Protein AF-A0A372MF58-F1 (afdb_monomer)

Foldseek 3Di:
DPPPPVVVVVVVVVVPPPPPVPPPPPDPDDDDDDDDDKDKDKAKAQDADWDPVCVVPGHGPPDDDDDQPFDPPDFFSTKIKIKIQQQQFKWKWKWKEFWAPPPDDTWWKWKDWAHDIAIHDPPTDDTDIPDDDHGRPGIGMDIIGITMHTPNVVVVVDDPDGTDMDMDMDMDRD

Sequence (174 aa):
MKKNIIATLLVLALASFTVFAVDPTTSDTFDVSTVIQGVNVIKIAEETATDVSSFQNATALDSYEMSAEDELTDPAIGYVLTKTNNRDGYILKLRATQLTNGTVSPINYTVKVGSVQYTTEATPPASVEITNRTGVNQMVVDSYPINVQLNATEAANATQATYTGTVYVEYYAQ

Radius of gyration: 34.52 Å; Cα contacts (8 Å, |Δi|>4): 326; chains: 1; bounding box: 109×26×84 Å

Structure (mmCIF, N/CA/C/O backbone):
data_AF-A0A372MF58-F1
#
_entry.id   AF-A0A372MF58-F1
#
loop_
_atom_site.group_PDB
_atom_site.id
_atom_site.type_symbol
_atom_site.label_atom_id
_atom_site.label_alt_id
_atom_site.label_comp_id
_atom_site.label_asym_id
_atom_site.label_entity_id
_atom_site.label_seq_id
_atom_site.pdbx_PDB_ins_code
_atom_site.Cartn_x
_atom_site.Cartn_y
_atom_site.Cartn_z
_atom_site.occupancy
_atom_site.B_iso_or_equiv
_atom_site.auth_seq_id
_atom_site.auth_comp_id
_atom_site.auth_asym_id
_atom_site.auth_atom_id
_atom_site.pdbx_PDB_model_num
ATOM 1 N N . MET A 1 1 ? 90.196 -1.879 -57.196 1.00 49.72 1 MET A N 1
ATOM 2 C CA . MET A 1 1 ? 89.191 -2.201 -56.159 1.00 49.72 1 MET A CA 1
ATOM 3 C C . MET A 1 1 ? 87.936 -1.362 -56.416 1.00 49.72 1 MET A C 1
ATOM 5 O O . MET A 1 1 ? 87.888 -0.213 -56.016 1.00 49.72 1 MET A O 1
ATOM 9 N N . LYS A 1 2 ? 86.977 -1.879 -57.198 1.00 50.78 2 LYS A N 1
ATOM 10 C CA . LYS A 1 2 ? 85.719 -1.199 -57.591 1.00 50.78 2 LYS A CA 1
ATOM 11 C C . LYS A 1 2 ? 84.567 -2.220 -57.617 1.00 50.78 2 LYS A C 1
ATOM 13 O O . LYS A 1 2 ? 83.940 -2.421 -58.648 1.00 50.78 2 LYS A O 1
ATOM 18 N N . LYS A 1 3 ? 84.377 -2.969 -56.525 1.00 51.12 3 LYS A N 1
ATOM 19 C CA . LYS A 1 3 ? 83.432 -4.105 -56.484 1.00 51.12 3 LYS A CA 1
ATOM 20 C C . LYS A 1 3 ? 82.293 -3.980 -55.463 1.00 51.12 3 LYS A C 1
ATOM 22 O O . LYS A 1 3 ? 81.434 -4.847 -55.440 1.00 51.12 3 LYS A O 1
ATOM 27 N N . ASN A 1 4 ? 82.203 -2.901 -54.682 1.00 53.72 4 ASN A N 1
ATOM 28 C CA . ASN A 1 4 ? 81.382 -2.929 -53.461 1.00 53.72 4 ASN A CA 1
ATOM 29 C C . ASN A 1 4 ? 80.244 -1.890 -53.418 1.00 53.72 4 ASN A C 1
ATOM 31 O O . ASN A 1 4 ? 79.817 -1.521 -52.333 1.00 53.72 4 ASN A O 1
ATOM 35 N N . ILE A 1 5 ? 79.764 -1.384 -54.560 1.00 56.75 5 ILE A N 1
ATOM 36 C CA . ILE A 1 5 ? 78.598 -0.467 -54.581 1.00 56.75 5 ILE A CA 1
ATOM 37 C C . ILE A 1 5 ? 77.376 -1.146 -55.209 1.00 56.75 5 ILE A C 1
ATOM 39 O O . ILE A 1 5 ? 76.287 -1.099 -54.647 1.00 56.75 5 ILE A O 1
ATOM 43 N N . ILE A 1 6 ? 77.564 -1.857 -56.324 1.00 56.56 6 ILE A N 1
ATOM 44 C CA . ILE A 1 6 ? 76.470 -2.538 -57.037 1.00 56.56 6 ILE A CA 1
ATOM 45 C C . ILE A 1 6 ? 75.928 -3.726 -56.225 1.00 56.56 6 ILE A C 1
ATOM 47 O O . ILE A 1 6 ? 74.719 -3.922 -56.158 1.00 56.56 6 ILE A O 1
ATOM 51 N N . ALA A 1 7 ? 76.805 -4.469 -55.541 1.00 54.09 7 ALA A N 1
ATOM 52 C CA . ALA A 1 7 ? 76.396 -5.551 -54.643 1.00 54.09 7 ALA A CA 1
ATOM 53 C C . ALA A 1 7 ? 75.578 -5.034 -53.443 1.00 54.09 7 ALA A C 1
ATOM 55 O O . ALA A 1 7 ? 74.616 -5.670 -53.030 1.00 54.09 7 ALA A O 1
ATOM 56 N N . THR A 1 8 ? 75.911 -3.851 -52.927 1.00 53.47 8 THR A N 1
ATOM 57 C CA . THR A 1 8 ? 75.245 -3.239 -51.767 1.00 53.47 8 THR A CA 1
ATOM 58 C C . THR A 1 8 ? 73.850 -2.723 -52.123 1.00 53.47 8 THR A C 1
ATOM 60 O O . THR A 1 8 ? 72.924 -2.864 -51.331 1.00 53.47 8 THR A O 1
ATOM 63 N N . LEU A 1 9 ? 73.673 -2.195 -53.342 1.00 52.47 9 LEU A N 1
ATOM 64 C CA . LEU A 1 9 ? 72.367 -1.758 -53.846 1.00 52.47 9 LEU A CA 1
ATOM 65 C C . LEU A 1 9 ? 71.427 -2.948 -54.117 1.00 52.47 9 LEU A C 1
ATOM 67 O O . LEU A 1 9 ? 70.233 -2.865 -53.848 1.00 52.47 9 LEU A O 1
ATOM 71 N N . LEU A 1 10 ? 71.974 -4.071 -54.599 1.00 51.22 10 LEU A N 1
ATOM 72 C CA . LEU A 1 10 ? 71.213 -5.297 -54.862 1.00 51.22 10 LEU A CA 1
ATOM 73 C C . LEU A 1 10 ? 70.746 -5.976 -53.562 1.00 51.22 10 LEU A C 1
ATOM 75 O O . LEU A 1 10 ? 69.638 -6.499 -53.509 1.00 51.22 10 LEU A O 1
ATOM 79 N N . VAL A 1 11 ? 71.549 -5.912 -52.494 1.00 54.47 11 VAL A N 1
ATOM 80 C CA . VAL A 1 11 ? 71.169 -6.402 -51.155 1.00 54.47 11 VAL A CA 1
ATOM 81 C C . VAL A 1 11 ? 70.110 -5.502 -50.505 1.00 54.47 11 VAL A C 1
ATOM 83 O O . VAL A 1 11 ? 69.197 -6.018 -49.866 1.00 54.47 11 VAL A O 1
ATOM 86 N N . LEU A 1 12 ? 70.155 -4.181 -50.728 1.00 51.47 12 LEU A N 1
ATOM 87 C CA . LEU A 1 12 ? 69.085 -3.270 -50.295 1.00 51.47 12 LEU A CA 1
ATOM 88 C C . LEU A 1 12 ? 67.772 -3.506 -51.061 1.00 51.47 12 LEU A C 1
ATOM 90 O O . LEU A 1 12 ? 66.697 -3.382 -50.484 1.00 51.47 12 LEU A O 1
ATOM 94 N N . ALA A 1 13 ? 67.857 -3.880 -52.342 1.00 51.53 13 ALA A N 1
ATOM 95 C CA . ALA A 1 13 ? 66.697 -4.200 -53.170 1.00 51.53 13 ALA A CA 1
ATOM 96 C C . ALA A 1 13 ? 66.098 -5.585 -52.858 1.00 51.53 13 ALA A C 1
ATOM 98 O O . ALA A 1 13 ? 64.885 -5.731 -52.949 1.00 51.53 13 ALA A O 1
ATOM 99 N N . LEU A 1 14 ? 66.894 -6.580 -52.438 1.00 49.47 14 LEU A N 1
ATOM 100 C CA . LEU A 1 14 ? 66.397 -7.886 -51.958 1.00 49.47 14 LEU A CA 1
ATOM 101 C C . LEU A 1 14 ? 65.872 -7.853 -50.514 1.00 49.47 14 LEU A C 1
ATOM 103 O O . LEU A 1 14 ? 65.153 -8.762 -50.112 1.00 49.47 14 LEU A O 1
ATOM 107 N N . ALA A 1 15 ? 66.172 -6.798 -49.750 1.00 48.34 15 ALA A N 1
ATOM 108 C CA . ALA A 1 15 ? 65.500 -6.509 -48.484 1.00 48.34 15 ALA A CA 1
ATOM 109 C C . ALA A 1 15 ? 64.084 -5.928 -48.682 1.00 48.34 15 ALA A C 1
ATOM 111 O O . ALA A 1 15 ? 63.428 -5.575 -47.703 1.00 48.34 15 ALA A O 1
ATOM 112 N N . SER A 1 16 ? 63.573 -5.913 -49.923 1.00 49.50 16 SER A N 1
ATOM 113 C CA . SER A 1 16 ? 62.137 -5.991 -50.212 1.00 49.50 16 SER A CA 1
ATOM 114 C C . SER A 1 16 ? 61.589 -7.363 -49.800 1.00 49.50 16 SER A C 1
ATOM 116 O O . SER A 1 16 ? 60.994 -8.102 -50.581 1.00 49.50 16 SER A O 1
ATOM 118 N N . PHE A 1 17 ? 61.765 -7.710 -48.523 1.00 48.00 17 PHE A N 1
ATOM 119 C CA . PHE A 1 17 ? 60.835 -8.615 -47.885 1.00 48.00 17 PHE A CA 1
ATOM 120 C C . PHE A 1 17 ? 59.481 -7.942 -48.023 1.00 48.00 17 PHE A C 1
ATOM 122 O O . PHE A 1 17 ? 59.211 -6.904 -47.420 1.00 48.00 17 PHE A O 1
ATOM 129 N N . THR A 1 18 ? 58.660 -8.522 -48.886 1.00 49.34 18 THR A N 1
ATOM 130 C CA . THR A 1 18 ? 57.218 -8.412 -48.838 1.00 49.34 18 THR A CA 1
ATOM 131 C C . THR A 1 18 ? 56.801 -8.791 -47.423 1.00 49.34 18 THR A C 1
ATOM 133 O O . THR A 1 18 ? 56.505 -9.948 -47.127 1.00 49.34 18 THR A O 1
ATOM 136 N N . VAL A 1 19 ? 56.815 -7.809 -46.525 1.00 48.78 19 VAL A N 1
ATOM 137 C CA . VAL A 1 19 ? 55.928 -7.792 -45.379 1.00 48.78 19 VAL A CA 1
ATOM 138 C C . VAL A 1 19 ? 54.558 -7.666 -46.021 1.00 48.78 19 VAL A C 1
ATOM 140 O O . VAL A 1 19 ? 54.061 -6.571 -46.266 1.00 48.78 19 VAL A O 1
ATOM 143 N N . PHE A 1 20 ? 53.981 -8.807 -46.397 1.00 52.31 20 PHE A N 1
ATOM 144 C CA . PHE A 1 20 ? 52.539 -8.900 -46.412 1.00 52.31 20 PHE A CA 1
ATOM 145 C C . PHE A 1 20 ? 52.153 -8.490 -44.999 1.00 52.31 20 PHE A C 1
ATOM 147 O O . PHE A 1 20 ? 52.437 -9.213 -44.043 1.00 52.31 20 PHE A O 1
ATOM 154 N N . ALA A 1 21 ? 51.618 -7.277 -44.850 1.00 49.84 21 ALA A N 1
ATOM 155 C CA . ALA A 1 21 ? 50.759 -7.014 -43.720 1.00 49.84 21 ALA A CA 1
ATOM 156 C C . ALA A 1 21 ? 49.780 -8.188 -43.733 1.00 49.84 21 ALA A C 1
ATOM 158 O O . ALA A 1 21 ? 49.088 -8.396 -44.732 1.00 49.84 21 ALA A O 1
ATOM 159 N N . VAL A 1 22 ? 49.852 -9.043 -42.711 1.00 53.03 22 VAL A N 1
ATOM 160 C CA . VAL A 1 22 ? 48.773 -9.981 -42.440 1.00 53.03 22 VAL A CA 1
ATOM 161 C C . VAL A 1 22 ? 47.577 -9.066 -42.266 1.00 53.03 22 VAL A C 1
ATOM 163 O O . VAL A 1 22 ? 47.490 -8.357 -41.266 1.00 53.03 22 VAL A O 1
ATOM 166 N N . ASP A 1 23 ? 46.755 -8.984 -43.312 1.00 58.34 23 ASP A N 1
ATOM 167 C CA . ASP A 1 23 ? 45.417 -8.421 -43.232 1.00 58.34 23 ASP A CA 1
ATOM 168 C C . ASP A 1 23 ? 44.815 -9.087 -41.996 1.00 58.34 23 ASP A C 1
ATOM 170 O O . ASP A 1 23 ? 44.883 -10.321 -41.946 1.00 58.34 23 ASP A O 1
ATOM 174 N N . PRO A 1 24 ? 44.427 -8.357 -40.935 1.00 59.81 24 PRO A N 1
ATOM 175 C CA . PRO A 1 24 ? 44.045 -8.991 -39.685 1.00 59.81 24 PRO A CA 1
ATOM 176 C C . PRO A 1 24 ? 42.898 -9.968 -39.969 1.00 59.81 24 PRO A C 1
ATOM 178 O O . PRO A 1 24 ? 41.737 -9.594 -40.088 1.00 59.81 24 PRO A O 1
ATOM 181 N N . THR A 1 25 ? 43.223 -11.260 -40.095 1.00 58.25 25 THR A N 1
ATOM 182 C CA . THR A 1 25 ? 42.276 -12.348 -40.393 1.00 58.25 25 THR A CA 1
ATOM 183 C C . THR A 1 25 ? 41.435 -12.713 -39.171 1.00 58.25 25 THR A C 1
ATOM 185 O O . THR A 1 25 ? 40.879 -13.803 -39.073 1.00 58.25 25 THR A O 1
ATOM 188 N N . THR A 1 26 ? 41.351 -11.806 -38.212 1.00 59.28 26 THR A N 1
ATOM 189 C CA . THR A 1 26 ? 40.551 -11.891 -37.005 1.00 59.28 26 THR A CA 1
ATOM 190 C C . THR A 1 26 ? 40.026 -10.486 -36.811 1.00 59.28 26 THR A C 1
ATOM 192 O O . THR A 1 26 ? 40.824 -9.576 -36.606 1.00 59.28 26 THR A O 1
ATOM 195 N N . SER A 1 27 ? 38.721 -10.318 -37.001 1.00 60.38 27 SER A N 1
ATOM 196 C CA . SER A 1 27 ? 38.018 -9.039 -37.014 1.00 60.38 27 SER A CA 1
ATOM 197 C C . SER A 1 27 ? 38.579 -8.025 -36.010 1.00 60.38 27 SER A C 1
ATOM 199 O O . SER A 1 27 ? 38.833 -8.379 -34.859 1.00 60.38 27 SER A O 1
ATOM 201 N N . ASP A 1 28 ? 38.718 -6.763 -36.437 1.00 71.38 28 ASP A N 1
ATOM 202 C CA . ASP A 1 28 ? 39.012 -5.600 -35.581 1.00 71.38 28 ASP A CA 1
ATOM 203 C C . ASP A 1 28 ? 37.829 -5.317 -34.629 1.00 71.38 28 ASP A C 1
ATOM 205 O O . ASP A 1 28 ? 37.193 -4.264 -34.651 1.00 71.38 28 ASP A O 1
ATOM 209 N N . THR A 1 29 ? 37.459 -6.306 -33.824 1.00 76.50 29 THR A N 1
ATOM 210 C CA . THR A 1 29 ? 36.300 -6.307 -32.938 1.00 76.50 29 THR A CA 1
ATOM 211 C C . THR A 1 29 ? 36.765 -6.533 -31.518 1.00 76.50 29 THR A C 1
ATOM 213 O O . THR A 1 29 ? 37.621 -7.377 -31.260 1.00 76.50 29 THR A O 1
ATOM 216 N N . PHE A 1 30 ? 36.146 -5.822 -30.588 1.00 78.88 30 PHE A N 1
ATOM 217 C CA . PHE A 1 30 ? 36.261 -6.093 -29.166 1.00 78.88 30 PHE A CA 1
ATOM 218 C C . PHE A 1 30 ? 34.858 -6.232 -28.587 1.00 78.88 30 PHE A C 1
ATOM 220 O O . PHE A 1 30 ? 33.938 -5.513 -28.984 1.00 78.88 30 PHE A O 1
ATOM 227 N N . ASP A 1 31 ? 34.704 -7.159 -27.650 1.00 85.62 31 ASP A N 1
ATOM 228 C CA . ASP A 1 31 ? 33.437 -7.361 -26.967 1.00 85.62 31 ASP A CA 1
ATOM 229 C C . ASP A 1 31 ? 33.249 -6.303 -25.882 1.00 85.62 31 ASP A C 1
ATOM 231 O O . ASP A 1 31 ? 34.131 -6.050 -25.057 1.00 85.62 31 ASP A O 1
ATOM 235 N N . VAL A 1 32 ? 32.059 -5.709 -25.856 1.00 88.81 32 VAL A N 1
ATOM 236 C CA . VAL A 1 32 ? 31.609 -4.837 -24.772 1.00 88.81 32 VAL A CA 1
ATOM 237 C C . VAL A 1 32 ? 30.456 -5.532 -24.074 1.00 88.81 32 VAL A C 1
ATOM 239 O O . VAL A 1 32 ? 29.471 -5.908 -24.705 1.00 88.81 32 VAL A O 1
ATOM 242 N N . SER A 1 33 ? 30.568 -5.692 -22.761 1.00 91.94 33 SER A N 1
ATOM 243 C CA . SER A 1 33 ? 29.517 -6.280 -21.936 1.00 91.94 33 SER A CA 1
ATOM 244 C C . SER A 1 33 ? 29.279 -5.445 -20.683 1.00 91.94 33 SER A C 1
ATOM 246 O O . SER A 1 33 ? 30.131 -4.670 -20.248 1.00 91.94 33 SER A O 1
ATOM 248 N N . THR A 1 34 ? 28.084 -5.588 -20.120 1.00 93.25 34 THR A N 1
ATOM 249 C CA . THR A 1 34 ? 27.697 -5.002 -18.838 1.00 93.25 34 THR A CA 1
ATOM 250 C C . THR A 1 34 ? 26.739 -5.947 -18.123 1.00 93.25 34 THR A C 1
ATOM 252 O O . THR A 1 34 ? 26.088 -6.778 -18.760 1.00 93.25 34 THR A O 1
ATOM 255 N N . VAL A 1 35 ? 26.639 -5.811 -16.802 1.00 91.50 35 VAL A N 1
ATOM 256 C CA . VAL A 1 35 ? 25.670 -6.534 -15.974 1.00 91.50 35 VAL A CA 1
ATOM 257 C C . VAL A 1 35 ? 24.631 -5.535 -15.490 1.00 91.50 35 VAL A C 1
ATOM 259 O O . VAL A 1 35 ? 24.958 -4.564 -14.807 1.00 91.50 35 VAL A O 1
ATOM 262 N N . ILE A 1 36 ? 23.371 -5.774 -15.846 1.00 86.69 36 ILE A N 1
ATOM 263 C CA . ILE A 1 36 ? 22.245 -4.979 -15.361 1.00 86.69 36 ILE A CA 1
ATOM 264 C C . ILE A 1 36 ? 21.641 -5.688 -14.156 1.00 86.69 36 ILE A C 1
ATOM 266 O O . 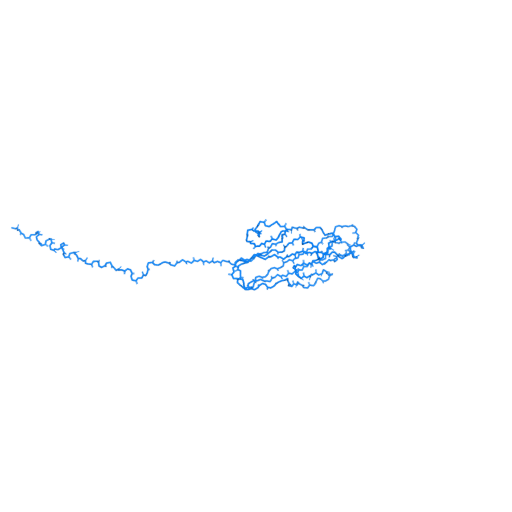ILE A 1 36 ? 21.175 -6.819 -14.269 1.00 86.69 36 ILE A O 1
ATOM 270 N N . GLN A 1 37 ? 21.636 -5.004 -13.014 1.00 88.19 37 GLN A N 1
ATOM 271 C CA . GLN A 1 37 ? 21.023 -5.517 -11.794 1.00 88.19 37 GLN A CA 1
ATOM 272 C C . GLN A 1 37 ? 19.504 -5.309 -11.798 1.00 88.19 37 GLN A C 1
ATOM 274 O O . GLN A 1 37 ? 18.979 -4.366 -12.406 1.00 88.19 37 GLN A O 1
ATOM 279 N N . GLY A 1 38 ? 18.811 -6.186 -11.071 1.00 87.00 38 GLY A N 1
ATOM 280 C CA . GLY A 1 38 ? 17.388 -6.053 -10.793 1.00 87.00 38 GLY A CA 1
ATOM 281 C C . GLY A 1 38 ? 17.090 -4.797 -9.970 1.00 87.00 38 GLY A C 1
ATOM 282 O O . GLY A 1 38 ? 17.725 -4.532 -8.951 1.00 87.00 38 GLY A O 1
ATOM 283 N N . VAL A 1 39 ? 16.101 -4.032 -10.407 1.00 93.81 39 VAL A N 1
ATOM 284 C CA . VAL A 1 39 ? 15.459 -2.939 -9.685 1.00 93.81 39 VAL A CA 1
ATOM 285 C C . VAL A 1 39 ? 14.098 -3.462 -9.275 1.00 93.81 39 VAL A C 1
ATOM 287 O O . VAL A 1 39 ? 13.353 -3.914 -10.134 1.00 93.81 39 VAL A O 1
ATOM 290 N N . ASN A 1 40 ? 13.805 -3.415 -7.980 1.00 94.75 40 ASN A N 1
ATOM 291 C CA . ASN A 1 40 ? 12.599 -3.961 -7.364 1.00 94.75 40 ASN A CA 1
ATOM 292 C C . ASN A 1 40 ? 12.282 -3.122 -6.126 1.00 94.75 40 ASN A C 1
ATOM 294 O O . ASN A 1 40 ? 12.741 -3.431 -5.028 1.00 94.75 40 ASN A O 1
ATOM 298 N N . VAL A 1 41 ? 11.606 -1.992 -6.317 1.00 95.31 41 VAL A N 1
ATOM 299 C CA . VAL A 1 41 ? 11.371 -1.030 -5.234 1.00 95.31 41 VAL A CA 1
ATOM 300 C C . VAL A 1 41 ? 9.907 -0.637 -5.133 1.00 95.31 41 VAL A C 1
ATOM 302 O O . VAL A 1 41 ? 9.193 -0.569 -6.134 1.00 95.31 41 VAL A O 1
ATOM 305 N N . ILE A 1 42 ? 9.497 -0.344 -3.903 1.00 96.94 42 ILE A N 1
ATOM 306 C CA . ILE A 1 42 ? 8.169 0.122 -3.520 1.00 96.94 42 ILE A CA 1
ATOM 307 C C . ILE A 1 42 ? 8.295 1.454 -2.773 1.00 96.94 42 ILE A C 1
ATOM 309 O O . ILE A 1 42 ? 9.278 1.680 -2.066 1.00 96.94 42 ILE A O 1
ATOM 313 N N . LYS A 1 43 ? 7.313 2.338 -2.943 1.00 97.50 43 LYS A N 1
ATOM 314 C CA . LYS A 1 43 ? 7.152 3.583 -2.183 1.00 97.50 43 LYS A CA 1
ATOM 315 C C . LYS A 1 43 ? 5.659 3.799 -1.913 1.00 97.50 43 LYS A C 1
ATOM 317 O O . LYS A 1 43 ? 4.850 3.499 -2.781 1.00 97.50 43 LYS A O 1
ATOM 322 N N . ILE A 1 44 ? 5.298 4.312 -0.742 1.00 98.19 44 ILE A N 1
ATOM 323 C CA . ILE A 1 44 ? 3.944 4.813 -0.465 1.00 98.19 44 ILE A CA 1
ATOM 324 C C . ILE A 1 44 ? 3.996 6.332 -0.604 1.00 98.19 44 ILE A C 1
ATOM 326 O O . ILE A 1 44 ? 4.868 6.960 -0.002 1.00 98.19 44 ILE A O 1
ATOM 330 N N . ALA A 1 45 ? 3.145 6.905 -1.447 1.00 98.38 45 ALA A N 1
ATOM 331 C CA . ALA A 1 45 ? 3.252 8.302 -1.850 1.00 98.38 45 ALA A CA 1
ATOM 332 C C . ALA A 1 45 ? 1.901 9.011 -1.935 1.00 98.38 45 ALA A C 1
ATOM 334 O O . ALA A 1 45 ? 0.866 8.359 -2.038 1.00 98.38 45 ALA A O 1
ATOM 335 N N . GLU A 1 46 ? 1.919 10.339 -1.921 1.00 97.94 46 GLU A N 1
ATOM 336 C CA . GLU A 1 46 ? 0.717 11.170 -2.065 1.00 97.94 46 GLU A CA 1
ATOM 337 C C . GLU A 1 46 ? 0.226 11.213 -3.521 1.00 97.94 46 GLU A C 1
ATOM 339 O O . GLU A 1 46 ? -0.976 11.234 -3.783 1.00 97.94 46 GLU A O 1
ATOM 344 N N . GLU A 1 47 ? 1.148 11.170 -4.488 1.00 96.94 47 GLU A N 1
ATOM 345 C CA . GLU A 1 47 ? 0.837 11.285 -5.913 1.00 96.94 47 GLU A CA 1
ATOM 346 C C . GLU A 1 47 ? 1.035 9.970 -6.686 1.00 96.94 47 GLU A C 1
ATOM 348 O O . GLU A 1 47 ? 1.813 9.091 -6.310 1.00 96.94 47 GLU A O 1
ATOM 353 N N . THR A 1 48 ? 0.367 9.850 -7.839 1.00 97.94 48 THR A N 1
ATOM 354 C CA . THR A 1 48 ? 0.644 8.776 -8.804 1.00 97.94 48 THR A CA 1
ATOM 355 C C . THR A 1 48 ? 2.004 8.966 -9.470 1.00 97.94 48 THR A C 1
ATOM 357 O O . THR A 1 48 ? 2.371 10.083 -9.835 1.00 97.94 48 THR A O 1
ATOM 360 N N . ALA A 1 49 ? 2.675 7.863 -9.789 1.00 98.06 49 ALA A N 1
ATOM 361 C CA . ALA A 1 49 ? 3.815 7.834 -10.696 1.00 98.06 49 ALA A CA 1
ATOM 362 C C . ALA A 1 49 ? 3.514 6.997 -11.947 1.00 98.06 49 ALA A C 1
ATOM 364 O O . ALA A 1 49 ? 2.897 5.933 -11.875 1.00 98.06 49 ALA A O 1
ATOM 365 N N . THR A 1 50 ? 3.980 7.468 -13.101 1.00 96.25 50 THR A N 1
ATOM 366 C CA . THR A 1 50 ? 3.835 6.772 -14.397 1.00 96.25 50 THR A CA 1
ATOM 367 C C . THR A 1 50 ? 5.179 6.471 -15.054 1.00 96.25 50 THR A C 1
ATOM 369 O O . THR A 1 50 ? 5.251 5.734 -16.035 1.00 96.25 50 THR A O 1
ATOM 372 N N . ASP A 1 51 ? 6.264 7.006 -14.495 1.00 97.06 51 ASP A N 1
ATOM 373 C CA . ASP A 1 51 ? 7.619 6.821 -14.983 1.00 97.06 51 ASP A CA 1
ATOM 374 C C . ASP A 1 51 ? 8.648 6.875 -13.840 1.00 97.06 51 ASP A C 1
ATOM 376 O O . ASP A 1 51 ? 8.348 7.105 -12.666 1.00 97.06 51 ASP A O 1
ATOM 380 N N . VAL A 1 52 ? 9.911 6.647 -14.194 1.00 96.88 52 VAL A N 1
ATOM 381 C CA . VAL A 1 52 ? 11.026 6.589 -13.243 1.00 96.88 52 VAL A CA 1
ATOM 382 C C . VAL A 1 52 ? 11.292 7.932 -12.553 1.00 96.88 52 VAL A C 1
ATOM 384 O O . VAL A 1 52 ? 11.812 7.930 -11.435 1.00 96.88 52 VAL A O 1
ATOM 387 N N . SER A 1 53 ? 10.975 9.056 -13.201 1.00 97.75 53 SER A N 1
ATOM 388 C CA . SER A 1 53 ? 11.223 10.400 -12.670 1.00 97.75 53 SER A CA 1
ATOM 389 C C . SER A 1 53 ? 10.145 10.776 -11.654 1.00 97.75 53 SER A C 1
ATOM 391 O O . SER A 1 53 ? 10.459 11.089 -10.508 1.00 97.75 53 SER A O 1
ATOM 393 N N . SER A 1 54 ? 8.873 10.627 -12.027 1.00 98.06 54 SER A N 1
ATOM 394 C CA . SER A 1 54 ? 7.720 10.781 -11.134 1.00 98.06 54 SER A CA 1
ATOM 395 C C . SER A 1 54 ? 7.811 9.852 -9.923 1.00 98.06 54 SER A C 1
ATOM 397 O O . SER A 1 54 ? 7.611 10.314 -8.810 1.00 98.06 54 SER A O 1
ATOM 399 N N . PHE A 1 55 ? 8.250 8.595 -10.075 1.00 98.31 55 PHE A N 1
ATOM 400 C CA . PHE A 1 55 ? 8.478 7.700 -8.928 1.00 98.31 55 PHE A CA 1
ATOM 401 C C . PHE A 1 55 ? 9.523 8.248 -7.941 1.00 98.31 55 PHE A C 1
ATOM 403 O O . PHE A 1 55 ? 9.364 8.156 -6.720 1.00 98.31 55 PHE A O 1
ATOM 410 N N . GLN A 1 56 ? 10.637 8.779 -8.454 1.00 97.25 56 GLN A N 1
ATOM 411 C CA . GLN A 1 56 ? 11.718 9.304 -7.614 1.00 97.25 56 GLN A CA 1
ATOM 412 C C . GLN A 1 56 ? 11.274 10.546 -6.853 1.00 97.25 56 GLN A C 1
ATOM 414 O O . GLN A 1 56 ? 11.537 10.636 -5.654 1.00 97.25 56 GLN A O 1
ATOM 419 N N . ASN A 1 57 ? 10.561 11.433 -7.543 1.00 97.81 57 ASN A N 1
ATOM 420 C CA . ASN A 1 57 ? 10.143 12.725 -7.020 1.00 97.81 57 ASN A CA 1
ATOM 421 C C . ASN A 1 57 ? 8.836 12.675 -6.219 1.00 97.81 57 ASN A C 1
ATOM 423 O O . ASN A 1 57 ? 8.549 13.646 -5.533 1.00 97.81 57 ASN A O 1
ATOM 427 N N . ALA A 1 58 ? 8.076 11.575 -6.284 1.00 98.19 58 ALA A N 1
ATOM 428 C CA . ALA A 1 58 ? 6.842 11.415 -5.520 1.00 98.19 58 ALA A CA 1
ATOM 429 C C . ALA A 1 58 ? 7.094 11.569 -4.015 1.00 98.19 58 ALA A C 1
ATOM 431 O O . ALA A 1 58 ? 8.024 10.947 -3.466 1.00 98.19 58 ALA A O 1
ATOM 432 N N . THR A 1 59 ? 6.245 12.379 -3.390 1.00 98.38 59 THR A N 1
ATOM 433 C CA . THR A 1 59 ? 6.280 12.736 -1.974 1.00 98.38 59 THR A CA 1
ATOM 434 C C . THR A 1 59 ? 5.819 11.542 -1.156 1.00 98.38 59 THR A C 1
ATOM 436 O O . THR A 1 59 ? 4.825 10.906 -1.496 1.00 98.38 59 THR A O 1
ATOM 439 N N . ALA A 1 60 ? 6.564 11.184 -0.110 1.00 97.81 60 ALA A N 1
ATOM 440 C CA . ALA A 1 60 ? 6.191 10.057 0.737 1.00 97.81 60 ALA A CA 1
ATOM 441 C C . ALA A 1 60 ? 4.915 10.380 1.525 1.00 97.81 60 ALA A C 1
ATOM 443 O O . ALA A 1 60 ? 4.818 11.448 2.122 1.00 97.81 60 ALA A O 1
ATOM 444 N N . LEU A 1 61 ? 3.973 9.437 1.554 1.00 97.62 61 LEU A N 1
ATOM 445 C CA . LEU A 1 61 ? 2.841 9.492 2.475 1.00 97.62 61 LEU A CA 1
ATOM 446 C C . LEU A 1 61 ? 3.251 8.774 3.765 1.00 97.62 61 LEU A C 1
ATOM 448 O O . LEU A 1 61 ? 3.174 7.547 3.853 1.00 97.62 61 LEU A O 1
ATOM 452 N N . ASP A 1 62 ? 3.724 9.546 4.743 1.00 94.81 62 ASP A N 1
ATOM 453 C CA . ASP A 1 62 ? 4.241 9.019 6.014 1.00 94.81 62 ASP A CA 1
ATOM 454 C C . ASP A 1 62 ? 3.124 8.705 7.023 1.00 94.81 62 ASP A C 1
ATOM 456 O O . ASP A 1 62 ? 3.205 7.732 7.777 1.00 94.81 62 ASP A O 1
ATOM 460 N N . SER A 1 63 ? 2.071 9.525 7.045 1.00 95.88 63 SER A N 1
ATOM 461 C CA . SER A 1 63 ? 0.903 9.343 7.903 1.00 95.88 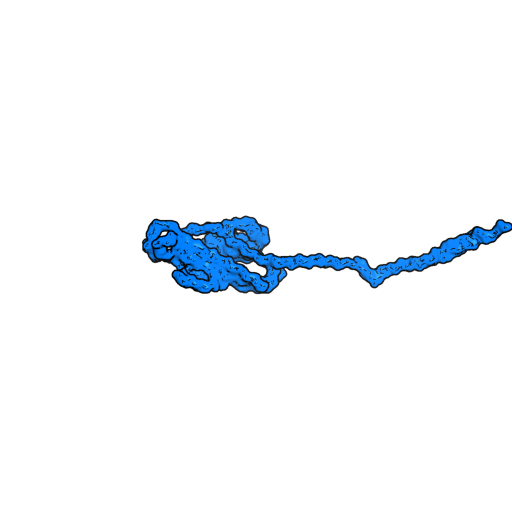63 SER A CA 1
ATOM 462 C C . SER A 1 63 ? -0.359 9.909 7.258 1.00 95.88 63 SER A C 1
ATOM 464 O O . SER A 1 63 ? -0.305 10.794 6.408 1.00 95.88 63 SER A O 1
ATOM 466 N N . TYR A 1 64 ? -1.507 9.394 7.689 1.00 97.00 64 TYR A N 1
ATOM 467 C CA . TYR A 1 64 ? -2.821 9.889 7.300 1.00 97.00 64 TYR A CA 1
ATOM 468 C C . TYR A 1 64 ? -3.743 9.866 8.520 1.00 97.00 64 TYR A C 1
ATOM 470 O O . TYR A 1 64 ? -3.775 8.875 9.255 1.00 97.00 64 TYR A O 1
ATOM 478 N N . GLU A 1 65 ? -4.464 10.960 8.748 1.00 95.62 65 GLU A N 1
ATOM 479 C CA . GLU A 1 65 ? -5.483 11.056 9.791 1.00 95.62 65 GLU A CA 1
ATOM 480 C C . GLU A 1 65 ? -6.841 10.729 9.172 1.00 95.62 65 GLU A C 1
ATOM 482 O O . GLU A 1 65 ? -7.351 11.483 8.350 1.00 95.62 65 GLU A O 1
ATOM 487 N N . MET A 1 66 ? -7.396 9.575 9.543 1.00 94.06 66 MET A N 1
ATOM 488 C CA . MET A 1 66 ? -8.667 9.102 8.999 1.00 94.06 66 MET A CA 1
ATOM 489 C C . MET A 1 66 ? -9.838 9.898 9.568 1.00 94.06 66 MET A C 1
ATOM 491 O O . MET A 1 66 ? -9.952 10.035 10.789 1.00 94.06 66 MET A O 1
ATOM 495 N N . SER A 1 67 ? -10.732 10.353 8.692 1.00 90.31 67 SER A N 1
ATOM 496 C CA . SER A 1 67 ? -12.007 10.946 9.083 1.00 90.31 67 SER A CA 1
ATOM 497 C C . SER A 1 67 ? -13.132 9.9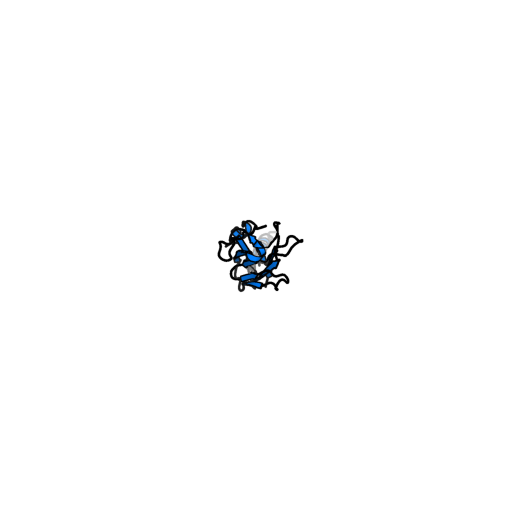10 9.107 1.00 90.31 67 SER A C 1
ATOM 499 O O . SER A 1 67 ? -13.073 8.864 8.463 1.00 90.31 67 SER A O 1
ATOM 501 N N . ALA A 1 68 ? -14.205 10.219 9.837 1.00 88.12 68 ALA A N 1
ATOM 502 C CA . ALA A 1 68 ? -15.425 9.416 9.836 1.00 88.12 68 ALA A CA 1
ATOM 503 C C . ALA A 1 68 ? -16.190 9.491 8.501 1.00 88.12 68 ALA A C 1
ATOM 505 O O . ALA A 1 68 ? -17.048 8.645 8.260 1.00 88.12 68 ALA A O 1
ATOM 506 N N . GLU A 1 69 ? -15.903 10.494 7.663 1.00 89.38 69 GLU A N 1
ATOM 507 C CA . GLU A 1 69 ? -16.473 10.611 6.317 1.00 89.38 69 GLU A CA 1
ATOM 508 C C . GLU A 1 69 ? -15.679 9.865 5.238 1.00 89.38 69 GLU A C 1
ATOM 510 O O . GLU A 1 69 ? -16.160 9.805 4.113 1.00 89.38 69 GLU A O 1
ATOM 515 N N . ASP A 1 70 ? -14.497 9.318 5.552 1.00 93.75 70 ASP A N 1
ATOM 516 C CA . ASP A 1 70 ? -13.668 8.636 4.555 1.00 93.75 70 ASP A CA 1
ATOM 517 C C . ASP A 1 70 ? -14.348 7.357 4.051 1.00 93.75 70 ASP A C 1
ATOM 519 O O . ASP A 1 70 ? -14.658 6.439 4.820 1.00 93.75 70 ASP A O 1
ATOM 523 N N . GLU A 1 71 ? -14.519 7.271 2.735 1.00 94.50 71 GLU A N 1
ATOM 524 C CA . GLU A 1 71 ? -15.142 6.140 2.059 1.00 94.50 71 GLU A CA 1
ATOM 525 C C . GLU A 1 71 ? -14.188 5.446 1.073 1.00 94.50 71 GLU A C 1
ATOM 527 O O . GLU A 1 71 ? -13.306 6.034 0.442 1.00 94.50 71 GLU A O 1
ATOM 532 N N . LEU A 1 72 ? -14.426 4.154 0.819 1.00 94.75 72 LEU A N 1
ATOM 533 C CA . LEU A 1 72 ? -13.621 3.359 -0.129 1.00 94.75 72 LEU A CA 1
ATOM 534 C C . LEU A 1 72 ? -13.794 3.769 -1.608 1.00 94.75 72 LEU A C 1
ATOM 536 O O . LEU A 1 72 ? -13.181 3.166 -2.505 1.00 94.75 72 LEU A O 1
ATOM 540 N N . THR A 1 73 ? -14.679 4.731 -1.868 1.00 90.94 73 THR A N 1
ATOM 541 C CA . THR A 1 73 ? -14.976 5.318 -3.181 1.00 90.94 73 THR A CA 1
ATOM 542 C C . THR A 1 73 ? -14.511 6.761 -3.326 1.00 90.94 73 THR A C 1
ATOM 544 O O . THR A 1 73 ? -14.609 7.299 -4.428 1.00 90.94 73 THR A O 1
ATOM 547 N N . ASP A 1 74 ? -14.025 7.377 -2.252 1.00 88.31 74 ASP A N 1
ATOM 548 C CA . ASP A 1 74 ? -13.509 8.740 -2.290 1.00 88.31 74 ASP A CA 1
ATOM 549 C C . ASP A 1 74 ? -12.227 8.835 -3.129 1.00 88.31 74 ASP A C 1
ATOM 551 O O . ASP A 1 74 ? -11.641 7.812 -3.518 1.00 88.31 74 ASP A O 1
ATOM 555 N N . PRO A 1 75 ? -11.763 10.054 -3.456 1.00 92.62 75 PRO A N 1
ATOM 556 C CA . PRO A 1 75 ? -10.421 10.233 -3.985 1.00 92.62 75 PRO A CA 1
ATOM 557 C C . PRO A 1 75 ? -9.385 9.507 -3.119 1.00 92.62 75 PRO A C 1
ATOM 559 O O . PRO A 1 75 ? -9.494 9.463 -1.896 1.00 92.62 75 PRO A O 1
ATOM 562 N N . ALA A 1 76 ? -8.388 8.907 -3.767 1.00 96.94 76 ALA A N 1
ATOM 563 C CA . ALA A 1 76 ? -7.348 8.170 -3.064 1.00 96.94 76 ALA A CA 1
ATOM 564 C C . ALA A 1 76 ? -6.571 9.094 -2.116 1.00 96.94 76 ALA A C 1
ATOM 566 O O . ALA A 1 76 ? -6.172 10.190 -2.511 1.00 96.94 76 ALA A O 1
ATOM 567 N N . ILE A 1 77 ? -6.307 8.614 -0.900 1.00 97.12 77 ILE A N 1
ATOM 568 C CA . ILE A 1 77 ? -5.497 9.319 0.108 1.00 97.12 77 ILE A CA 1
ATOM 569 C C . ILE A 1 77 ? -3.998 9.273 -0.225 1.00 97.12 77 ILE A C 1
ATOM 571 O O . ILE A 1 77 ? -3.193 9.987 0.360 1.00 97.12 77 ILE A O 1
ATOM 575 N N . GLY A 1 78 ? -3.625 8.393 -1.154 1.00 98.12 78 GLY A N 1
ATOM 576 C CA . GLY A 1 78 ? -2.275 8.191 -1.650 1.00 98.12 78 GLY A CA 1
ATOM 577 C C . GLY A 1 78 ? -2.206 6.963 -2.547 1.00 98.12 78 GLY A C 1
ATOM 578 O O . GLY A 1 78 ? -3.228 6.414 -2.965 1.00 98.12 78 GLY A O 1
ATOM 579 N N . TYR A 1 79 ? -0.993 6.516 -2.844 1.00 98.62 79 TYR A N 1
ATOM 580 C CA . TYR A 1 79 ? -0.721 5.461 -3.806 1.00 98.62 79 TYR A CA 1
ATOM 581 C C . TYR A 1 79 ? 0.412 4.556 -3.333 1.00 98.62 79 TYR A C 1
ATOM 583 O O . TYR A 1 79 ? 1.443 5.009 -2.836 1.00 98.62 79 TYR A O 1
ATOM 591 N N . VAL A 1 80 ? 0.254 3.255 -3.566 1.00 98.50 80 VAL A N 1
ATOM 592 C CA . VAL A 1 80 ? 1.380 2.326 -3.590 1.00 98.50 80 VAL A CA 1
ATOM 593 C C . VAL A 1 80 ? 2.047 2.444 -4.949 1.00 98.50 80 VAL A C 1
ATOM 595 O O . VAL A 1 80 ? 1.457 2.094 -5.970 1.00 98.50 80 VAL A O 1
ATOM 598 N N . LEU A 1 81 ? 3.285 2.909 -4.961 1.00 98.62 81 LEU A N 1
ATOM 599 C CA . LEU A 1 81 ? 4.117 3.004 -6.146 1.00 98.62 81 LEU A CA 1
ATOM 600 C C . LEU A 1 81 ? 5.077 1.826 -6.195 1.00 98.62 81 LEU A C 1
ATOM 602 O O . LEU A 1 81 ? 5.732 1.501 -5.205 1.00 98.62 81 LEU A O 1
ATOM 606 N N . THR A 1 82 ? 5.247 1.244 -7.373 1.00 98.00 82 THR A N 1
ATOM 607 C CA . THR A 1 82 ? 6.294 0.252 -7.630 1.00 98.00 82 THR A CA 1
ATOM 608 C C . THR A 1 82 ? 7.164 0.691 -8.791 1.00 98.00 82 THR A C 1
ATOM 610 O O . THR A 1 82 ? 6.703 1.380 -9.696 1.00 98.00 82 THR A O 1
ATOM 613 N N . LYS A 1 83 ? 8.433 0.290 -8.776 1.00 97.44 83 LYS A N 1
ATOM 614 C CA . LYS A 1 83 ? 9.341 0.431 -9.913 1.00 97.44 83 LYS A CA 1
ATOM 615 C C . LYS A 1 83 ? 10.161 -0.841 -10.046 1.00 97.44 83 LYS A C 1
ATOM 617 O O . LYS A 1 83 ? 10.882 -1.205 -9.113 1.00 97.44 83 LYS A O 1
ATOM 622 N N . THR A 1 84 ? 10.070 -1.493 -11.203 1.00 97.00 84 THR A N 1
ATOM 623 C CA . THR A 1 84 ? 10.795 -2.738 -11.457 1.00 97.00 84 THR A CA 1
ATOM 624 C C . THR A 1 84 ? 11.326 -2.873 -12.884 1.00 97.00 84 THR A C 1
ATOM 626 O O . THR A 1 84 ? 10.712 -2.395 -13.835 1.00 97.00 84 THR A O 1
ATOM 629 N N . ASN A 1 85 ? 12.470 -3.543 -13.040 1.00 95.38 85 ASN A N 1
ATOM 630 C CA . ASN A 1 85 ? 12.937 -4.093 -14.321 1.00 95.38 85 ASN A CA 1
ATOM 631 C C . ASN A 1 85 ? 13.025 -5.633 -14.301 1.00 95.38 85 ASN A C 1
ATOM 633 O O . ASN A 1 85 ? 13.554 -6.218 -15.250 1.00 95.38 85 ASN A O 1
ATOM 637 N N . ASN A 1 86 ? 12.553 -6.278 -13.230 1.00 94.19 86 ASN A N 1
ATOM 638 C CA . ASN A 1 86 ? 12.620 -7.722 -13.068 1.00 94.19 86 ASN A CA 1
ATOM 639 C C . ASN A 1 86 ? 11.656 -8.407 -14.031 1.00 94.19 86 ASN A C 1
ATOM 641 O O . ASN A 1 86 ? 10.455 -8.164 -13.963 1.00 94.19 86 ASN A O 1
ATOM 645 N N . ARG A 1 87 ? 12.186 -9.260 -14.912 1.00 93.31 87 ARG A N 1
ATOM 646 C CA . ARG A 1 87 ? 11.436 -9.885 -16.012 1.00 93.31 87 ARG A CA 1
ATOM 647 C C . ARG A 1 87 ? 10.310 -10.784 -15.527 1.00 93.31 87 ARG A C 1
ATOM 649 O O . ARG A 1 87 ? 9.233 -10.768 -16.126 1.00 93.31 87 ARG A O 1
ATOM 656 N N . ASP A 1 88 ? 10.566 -11.501 -14.441 1.00 93.38 88 ASP A N 1
ATOM 657 C CA . ASP A 1 88 ? 9.607 -12.414 -13.830 1.00 93.38 88 ASP A CA 1
ATOM 658 C C . ASP A 1 88 ? 8.474 -11.633 -13.147 1.00 93.38 88 ASP A C 1
ATOM 660 O O . ASP A 1 88 ? 7.321 -12.054 -13.176 1.00 93.38 88 ASP A O 1
ATOM 664 N N . GLY A 1 89 ? 8.767 -10.407 -12.701 1.00 95.00 89 GLY A N 1
ATOM 665 C CA . GLY A 1 89 ? 7.796 -9.447 -12.198 1.00 95.00 89 GLY A CA 1
ATOM 666 C C . GLY A 1 89 ? 7.760 -9.384 -10.673 1.00 95.00 89 GLY A C 1
ATOM 667 O O . GLY A 1 89 ? 8.811 -9.434 -10.023 1.00 95.00 89 GLY A O 1
ATOM 668 N N . TYR A 1 90 ? 6.572 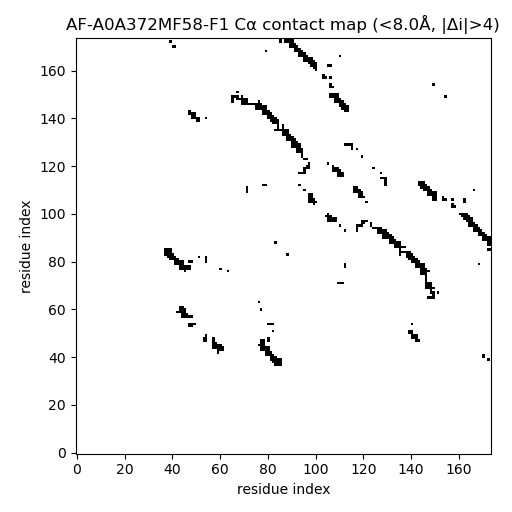-9.175 -10.097 1.00 96.81 90 TYR A N 1
ATOM 669 C CA . TYR A 1 90 ? 6.402 -9.010 -8.652 1.00 96.81 90 TYR A CA 1
ATOM 670 C C . TYR A 1 90 ? 4.990 -9.314 -8.142 1.00 96.81 90 TYR A C 1
ATOM 672 O O . TYR A 1 90 ? 4.000 -9.197 -8.863 1.00 96.81 90 TYR A O 1
ATOM 680 N N . ILE A 1 91 ? 4.903 -9.614 -6.845 1.00 97.75 91 ILE A N 1
ATOM 681 C CA . ILE A 1 91 ? 3.654 -9.705 -6.081 1.00 97.75 91 ILE A CA 1
ATOM 682 C C . ILE A 1 91 ? 3.632 -8.586 -5.044 1.00 97.75 91 ILE A C 1
ATOM 684 O O . ILE A 1 91 ? 4.616 -8.389 -4.325 1.00 97.75 91 ILE A O 1
ATOM 688 N N . LEU A 1 92 ? 2.500 -7.891 -4.934 1.00 98.12 92 LEU A N 1
ATOM 689 C CA . LEU A 1 92 ? 2.216 -7.035 -3.783 1.00 98.12 92 LEU A CA 1
ATOM 690 C C . LEU A 1 92 ? 1.188 -7.694 -2.882 1.00 98.12 92 LEU A C 1
ATOM 692 O O . LEU A 1 92 ? 0.172 -8.196 -3.364 1.00 98.12 92 LEU A O 1
ATOM 696 N N . LYS A 1 93 ? 1.414 -7.619 -1.573 1.00 98.31 93 LYS A N 1
ATOM 697 C CA . LYS A 1 93 ? 0.430 -8.027 -0.573 1.00 98.31 93 LYS A CA 1
ATOM 698 C C . LYS A 1 93 ? 0.127 -6.911 0.409 1.00 98.31 93 LYS A C 1
ATOM 700 O O . LYS A 1 93 ? 0.965 -6.054 0.665 1.00 98.31 93 LYS A O 1
ATOM 705 N N . LEU A 1 94 ? -1.079 -6.949 0.952 1.00 98.44 94 LEU A N 1
ATOM 706 C CA . LEU A 1 94 ? -1.639 -5.972 1.867 1.00 98.44 94 LEU A CA 1
ATOM 707 C C . LEU A 1 94 ? -1.999 -6.642 3.183 1.00 98.44 94 LEU A C 1
ATOM 709 O O . LEU A 1 94 ? -2.634 -7.696 3.197 1.00 98.44 94 LEU A O 1
ATOM 713 N N . ARG A 1 95 ? -1.653 -5.996 4.290 1.00 97.44 95 ARG A N 1
ATOM 714 C CA . ARG A 1 95 ? -2.236 -6.280 5.603 1.00 97.44 95 ARG A CA 1
ATOM 715 C C . ARG A 1 95 ? -2.273 -5.010 6.429 1.00 97.44 95 ARG A C 1
ATOM 717 O O . ARG A 1 95 ? -1.496 -4.092 6.194 1.00 97.44 95 ARG A O 1
ATOM 724 N N . ALA A 1 96 ? -3.133 -4.973 7.430 1.00 97.81 96 ALA A N 1
ATOM 725 C CA . ALA A 1 96 ? -3.248 -3.834 8.324 1.00 97.81 96 ALA A CA 1
ATOM 726 C C . ALA A 1 96 ? -3.516 -4.292 9.761 1.00 97.81 96 ALA A C 1
ATOM 728 O O . ALA A 1 96 ? -4.048 -5.383 9.985 1.00 97.81 96 ALA A O 1
ATOM 729 N N . THR A 1 97 ? -3.141 -3.466 10.737 1.00 96.94 97 THR A N 1
ATOM 730 C CA . THR A 1 97 ? -3.521 -3.645 12.147 1.00 96.94 97 THR A CA 1
ATOM 731 C C . THR A 1 97 ? -4.695 -2.745 12.486 1.00 96.94 97 THR A C 1
ATOM 733 O O . THR A 1 97 ? -4.783 -1.646 11.941 1.00 96.94 97 THR A O 1
ATOM 736 N N . GLN A 1 98 ? -5.542 -3.175 13.426 1.00 97.06 98 GLN A N 1
ATOM 737 C CA . GLN A 1 98 ? -6.589 -2.331 14.013 1.00 97.06 98 GLN A CA 1
ATOM 738 C C . GLN A 1 98 ? -6.007 -1.029 14.584 1.00 97.06 98 GLN A C 1
ATOM 740 O O . GLN A 1 98 ? -4.825 -0.971 14.940 1.00 97.06 98 GLN A O 1
ATOM 745 N N . LEU A 1 99 ? -6.853 -0.008 14.713 1.00 97.00 99 LEU A N 1
ATOM 746 C CA . LEU A 1 99 ? -6.506 1.217 15.422 1.00 97.00 99 LEU A CA 1
ATOM 747 C C . LEU A 1 99 ? -6.612 0.973 16.932 1.00 97.00 99 LEU A C 1
ATOM 749 O O . LEU A 1 99 ? -7.644 0.517 17.423 1.00 97.00 99 LEU A O 1
ATOM 753 N N . THR A 1 100 ? -5.560 1.284 17.687 1.00 95.50 100 THR A N 1
ATOM 754 C CA . THR A 1 100 ? -5.517 1.094 19.144 1.00 95.50 100 THR A CA 1
ATOM 755 C C . THR A 1 100 ? -4.906 2.296 19.854 1.00 95.50 100 THR A C 1
ATOM 757 O O . THR A 1 100 ? -4.025 2.966 19.322 1.00 95.50 100 THR A O 1
ATOM 760 N N . ASN A 1 101 ? -5.361 2.559 21.078 1.00 94.06 101 ASN A N 1
ATOM 761 C CA . ASN A 1 101 ? -4.732 3.499 22.009 1.00 94.06 101 ASN A CA 1
ATOM 762 C C . ASN A 1 101 ? -4.031 2.773 23.183 1.00 94.06 101 ASN A C 1
ATOM 764 O O . ASN A 1 101 ? -3.593 3.408 24.141 1.00 94.06 101 ASN A O 1
ATOM 768 N N . GLY A 1 102 ? -3.995 1.432 23.150 1.00 88.25 102 GLY A N 1
ATOM 769 C CA . GLY A 1 102 ? -3.395 0.568 24.170 1.00 88.25 102 GLY A CA 1
ATOM 770 C C . GLY A 1 102 ? -4.196 0.373 25.466 1.00 88.25 102 GLY A C 1
ATOM 771 O O . GL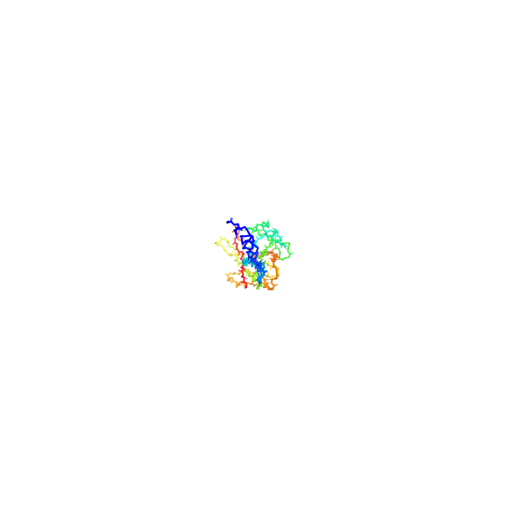Y A 1 102 ? -3.744 -0.378 26.327 1.00 88.25 102 GLY A O 1
ATOM 772 N N . THR A 1 103 ? -5.356 1.016 25.634 1.00 80.88 103 THR A N 1
ATOM 773 C CA . THR A 1 103 ? -6.108 1.018 26.910 1.00 80.88 103 THR A CA 1
ATOM 774 C C . THR A 1 103 ? -7.579 0.629 26.792 1.00 80.88 103 THR A C 1
ATOM 776 O O . THR A 1 103 ? -8.157 0.172 27.777 1.00 80.88 103 THR A O 1
ATOM 779 N N . VAL A 1 104 ? -8.184 0.769 25.612 1.00 86.44 104 VAL A N 1
ATOM 780 C CA . VAL A 1 104 ? -9.601 0.454 25.366 1.00 86.44 104 VAL A CA 1
ATOM 781 C C . VAL A 1 104 ? -9.774 -0.447 24.141 1.00 86.44 104 VAL A C 1
ATOM 783 O O . VAL A 1 104 ? -8.792 -0.860 23.519 1.00 86.44 104 VAL A O 1
ATOM 786 N N . SER A 1 105 ? -11.026 -0.777 23.812 1.00 90.81 105 SER A N 1
ATOM 787 C CA .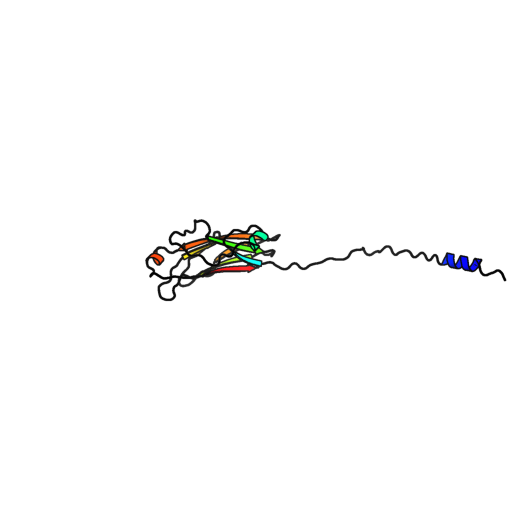 SER A 1 105 ? -11.374 -1.577 22.636 1.00 90.81 105 SER A CA 1
ATOM 788 C C . SER A 1 105 ? -10.788 -0.973 21.349 1.00 90.81 105 SER A C 1
ATOM 790 O O . SER A 1 105 ? -10.984 0.222 21.111 1.00 90.81 105 SER A O 1
ATOM 792 N N . PRO A 1 106 ? -10.090 -1.768 20.517 1.00 95.12 106 PRO A N 1
ATOM 793 C CA . PRO A 1 106 ? -9.614 -1.322 19.212 1.00 95.12 106 PRO A CA 1
ATOM 794 C C . PRO A 1 106 ? -10.761 -0.959 18.265 1.00 95.12 106 PRO A C 1
ATOM 796 O O . PRO A 1 106 ? -11.875 -1.462 18.417 1.00 95.12 106 PRO A O 1
ATOM 799 N N . ILE A 1 107 ? -10.454 -0.141 17.260 1.00 96.56 107 ILE A N 1
ATOM 800 C CA . ILE A 1 107 ? -11.381 0.238 16.191 1.00 96.56 107 ILE A CA 1
ATOM 801 C C . ILE A 1 107 ? -10.911 -0.410 14.888 1.00 96.56 107 ILE A C 1
ATOM 803 O O . ILE A 1 107 ? -9.761 -0.246 14.464 1.00 96.56 107 ILE A O 1
ATOM 807 N N . ASN A 1 108 ? -11.808 -1.150 14.252 1.00 97.50 108 ASN A N 1
ATOM 808 C CA . ASN A 1 108 ? -11.621 -1.703 12.925 1.00 97.50 108 ASN A CA 1
ATOM 809 C C . ASN A 1 108 ? -11.814 -0.626 11.854 1.00 97.50 108 ASN A C 1
ATOM 811 O O . ASN A 1 108 ? -12.584 0.323 11.982 1.00 97.50 108 ASN A O 1
ATOM 815 N N . TYR A 1 109 ? -11.129 -0.829 10.746 1.00 98.00 109 TYR A N 1
ATOM 816 C CA . TYR A 1 109 ? -11.276 -0.088 9.503 1.00 98.00 109 TYR A CA 1
ATOM 817 C C . TYR A 1 109 ? -10.963 -1.010 8.330 1.00 98.00 109 TYR A C 1
ATOM 819 O O . TYR A 1 109 ? -10.320 -2.059 8.487 1.00 98.00 109 TYR A O 1
ATOM 827 N N . THR A 1 110 ? -11.403 -0.591 7.154 1.00 98.19 110 THR A N 1
ATOM 828 C CA . THR A 1 110 ? -11.067 -1.220 5.884 1.00 98.19 110 THR A CA 1
ATOM 829 C C . THR A 1 110 ? -10.066 -0.348 5.149 1.00 98.19 110 THR A C 1
ATOM 831 O O . THR A 1 110 ? -10.248 0.860 5.038 1.00 98.19 110 THR A O 1
ATOM 834 N N . VAL A 1 111 ? -9.008 -0.966 4.637 1.00 98.25 111 VAL A N 1
ATOM 835 C CA . VAL A 1 111 ? -8.073 -0.345 3.700 1.00 98.25 111 VAL A CA 1
ATOM 836 C C . VAL A 1 111 ? -8.314 -0.969 2.327 1.00 98.25 111 VAL A C 1
ATOM 838 O O . VAL A 1 111 ? -8.499 -2.182 2.211 1.00 98.25 111 VAL A O 1
ATOM 841 N N . LYS A 1 112 ? -8.314 -0.160 1.275 1.00 98.50 112 LYS A N 1
ATOM 842 C CA . LYS A 1 112 ? -8.431 -0.614 -0.110 1.00 98.50 112 LYS A CA 1
ATOM 843 C C . LYS A 1 112 ? -7.218 -0.143 -0.888 1.00 98.50 112 LYS A C 1
ATOM 845 O O . LYS A 1 112 ? -6.914 1.043 -0.872 1.00 98.50 112 LYS A O 1
ATOM 850 N N . VAL A 1 113 ? -6.548 -1.063 -1.574 1.00 98.38 113 VAL A N 1
ATOM 851 C CA . VAL A 1 113 ? -5.432 -0.760 -2.473 1.00 98.38 113 VAL A CA 1
ATOM 852 C C . VAL A 1 113 ? -5.754 -1.295 -3.863 1.00 98.38 113 VAL A C 1
ATOM 854 O O . VAL A 1 113 ? -5.937 -2.498 -4.055 1.00 98.38 113 VAL A O 1
ATOM 857 N N . GLY A 1 114 ? -5.858 -0.400 -4.845 1.00 96.62 114 GLY A N 1
ATOM 858 C CA . GLY A 1 114 ? -6.374 -0.743 -6.167 1.00 96.62 114 GLY A CA 1
ATOM 859 C C . GLY A 1 114 ? -7.807 -1.277 -6.077 1.00 96.62 114 GLY A C 1
ATOM 860 O O . GLY A 1 114 ? -8.727 -0.566 -5.672 1.00 96.62 114 GLY A O 1
ATOM 861 N N . SER A 1 115 ? -8.007 -2.536 -6.464 1.00 95.62 115 SER A N 1
ATOM 862 C CA . SER A 1 115 ? -9.301 -3.227 -6.381 1.00 95.62 115 SER A CA 1
ATOM 863 C C . SER A 1 115 ? -9.458 -4.105 -5.136 1.00 95.62 115 SER A C 1
ATOM 865 O O . SER A 1 115 ? -10.545 -4.639 -4.914 1.00 95.62 115 SER A O 1
ATOM 867 N N . VAL A 1 116 ? -8.406 -4.266 -4.330 1.00 97.88 116 VAL A N 1
ATOM 868 C CA . VAL A 1 116 ? -8.358 -5.232 -3.226 1.00 97.88 116 VAL A CA 1
ATOM 869 C C . VAL A 1 116 ? -8.610 -4.532 -1.902 1.00 97.88 116 VAL A C 1
ATOM 871 O O . VAL A 1 116 ? -8.084 -3.450 -1.660 1.00 97.88 116 VAL A O 1
ATOM 874 N N . GLN A 1 117 ? -9.414 -5.154 -1.043 1.00 97.50 117 GLN A N 1
ATOM 875 C CA . GLN A 1 117 ? -9.749 -4.644 0.283 1.00 97.50 117 GLN A CA 1
ATOM 876 C C . GLN A 1 117 ? -9.197 -5.560 1.373 1.00 97.50 117 GLN A C 1
ATOM 878 O O . GLN A 1 117 ? -9.129 -6.776 1.201 1.00 97.50 117 GLN A O 1
ATOM 883 N N . TYR A 1 118 ? -8.841 -4.962 2.504 1.00 98.19 118 TYR A N 1
ATOM 884 C CA . TYR A 1 118 ? -8.468 -5.647 3.730 1.00 98.19 118 TYR A CA 1
ATOM 885 C C . TYR A 1 118 ? -9.173 -4.960 4.899 1.00 98.19 118 TYR A C 1
ATOM 887 O O . TYR A 1 118 ? -8.892 -3.799 5.205 1.00 98.19 118 TYR A O 1
ATOM 895 N N . THR A 1 119 ? -10.083 -5.677 5.551 1.00 98.00 119 THR A N 1
ATOM 896 C CA . THR A 1 119 ? -10.728 -5.228 6.788 1.00 98.00 119 THR A CA 1
ATOM 897 C C . THR A 1 119 ? -9.934 -5.756 7.973 1.00 98.00 119 THR A C 1
ATOM 899 O O . THR A 1 119 ? -9.571 -6.930 8.030 1.00 98.00 119 THR A O 1
ATOM 902 N N . THR A 1 120 ? -9.607 -4.863 8.899 1.00 97.94 120 THR A N 1
ATOM 903 C CA . THR A 1 120 ? -8.899 -5.226 10.128 1.00 97.94 120 THR A CA 1
ATOM 904 C C . THR A 1 120 ? -9.819 -5.983 11.080 1.00 97.94 120 THR A C 1
ATOM 906 O O . THR A 1 120 ? -11.024 -5.752 11.108 1.00 97.94 120 THR A O 1
ATOM 909 N N . GLU A 1 121 ? -9.237 -6.901 11.850 1.00 94.06 121 GLU A N 1
ATOM 910 C CA . GLU A 1 121 ? -9.934 -7.703 12.855 1.00 94.06 121 GLU A CA 1
ATOM 911 C C . GLU A 1 121 ? -9.007 -7.956 14.054 1.00 94.06 121 GLU A C 1
ATOM 913 O O . GLU A 1 121 ? -7.785 -7.810 13.950 1.00 94.06 121 GLU A O 1
ATOM 918 N N . ALA A 1 122 ? -9.577 -8.377 15.190 1.00 89.19 122 ALA A N 1
ATOM 919 C CA . ALA A 1 122 ? -8.827 -8.663 16.420 1.00 89.19 122 ALA A CA 1
ATOM 920 C C . ALA A 1 122 ? -7.790 -9.783 16.250 1.00 89.19 122 ALA A C 1
ATOM 922 O O . ALA A 1 122 ? -6.723 -9.749 16.860 1.00 89.19 122 ALA A O 1
ATOM 923 N N . THR A 1 123 ? -8.102 -10.774 15.414 1.00 91.31 123 THR A N 1
ATOM 924 C CA . THR A 1 123 ? -7.130 -11.750 14.914 1.00 91.31 123 THR A CA 1
ATOM 925 C C . THR A 1 123 ? -6.882 -11.418 13.447 1.00 91.31 123 THR A C 1
ATOM 927 O O . THR A 1 123 ? -7.734 -11.744 12.623 1.00 91.31 123 THR A O 1
ATOM 930 N N . PRO A 1 124 ? -5.772 -10.740 13.104 1.00 85.56 124 PRO A N 1
ATOM 931 C CA . PRO A 1 124 ? -5.562 -10.252 11.749 1.00 85.56 124 PRO A CA 1
ATOM 932 C C . PRO A 1 124 ? -5.576 -11.398 10.726 1.00 85.56 124 PRO A C 1
ATOM 934 O O . PRO A 1 124 ? -4.855 -12.385 10.921 1.00 85.56 124 PRO A O 1
ATOM 937 N N . PRO A 1 125 ? -6.347 -11.276 9.630 1.00 88.19 125 PRO A N 1
ATOM 938 C CA . PRO A 1 125 ? -6.247 -12.190 8.502 1.00 88.19 125 PRO A CA 1
ATOM 939 C C . PRO A 1 125 ? -4.822 -12.261 7.930 1.00 88.19 125 PRO A C 1
ATOM 941 O O . PRO A 1 125 ? -3.978 -11.388 8.150 1.00 88.19 125 PRO A O 1
ATOM 944 N N . ALA A 1 126 ? -4.548 -13.305 7.147 1.00 94.50 126 ALA A N 1
ATOM 945 C CA . ALA A 1 126 ? -3.324 -13.359 6.350 1.00 94.50 126 ALA A CA 1
ATOM 946 C C . ALA A 1 126 ? -3.277 -12.195 5.342 1.00 94.50 126 ALA A C 1
ATOM 948 O O . ALA A 1 126 ? -4.320 -11.673 4.942 1.00 94.50 126 ALA A O 1
ATOM 949 N N . SER A 1 127 ? -2.073 -11.810 4.901 1.00 96.44 127 SER A N 1
ATOM 950 C CA . SER A 1 127 ? -1.948 -10.762 3.887 1.00 96.44 127 SER A CA 1
ATOM 951 C C . SER A 1 127 ? -2.636 -11.167 2.582 1.00 96.44 127 SER A C 1
ATOM 953 O O . SER A 1 127 ? -2.541 -12.313 2.131 1.00 96.44 127 SER A O 1
ATOM 955 N N . VAL A 1 128 ? -3.352 -10.216 1.986 1.00 97.75 128 VAL A N 1
ATOM 956 C CA . VAL A 1 128 ? -4.114 -10.407 0.746 1.00 97.75 128 VAL A CA 1
ATOM 957 C C . VAL A 1 128 ? -3.308 -9.894 -0.439 1.00 97.75 128 VAL A C 1
ATOM 959 O O . VAL A 1 128 ? -2.637 -8.871 -0.340 1.00 97.75 128 VAL A O 1
ATOM 962 N N . GLU A 1 129 ? -3.336 -10.606 -1.561 1.00 98.25 129 GLU A N 1
ATOM 963 C CA . GLU A 1 129 ? -2.632 -10.184 -2.773 1.00 98.25 129 GLU A CA 1
ATOM 964 C C . GLU A 1 129 ? -3.339 -8.985 -3.414 1.00 98.25 129 GLU A C 1
ATOM 966 O O . GLU A 1 129 ? -4.521 -9.070 -3.727 1.00 98.25 129 GLU A O 1
ATOM 971 N N . ILE A 1 130 ? -2.610 -7.883 -3.614 1.00 97.75 130 ILE A N 1
ATOM 972 C CA . ILE A 1 130 ? -3.077 -6.696 -4.347 1.00 97.75 130 ILE A CA 1
ATOM 973 C C . ILE A 1 130 ? -2.957 -6.939 -5.854 1.00 97.75 130 ILE A C 1
ATOM 975 O O . ILE A 1 130 ? -3.850 -6.600 -6.626 1.00 97.75 130 ILE A O 1
ATOM 979 N N . THR A 1 131 ? -1.810 -7.476 -6.276 1.00 97.50 131 THR A N 1
ATOM 980 C CA . THR A 1 131 ? -1.482 -7.711 -7.682 1.00 97.50 131 THR A CA 1
ATOM 981 C C . THR A 1 131 ? -0.405 -8.780 -7.810 1.00 97.50 131 THR A C 1
ATOM 983 O O . THR A 1 131 ? 0.448 -8.932 -6.929 1.00 97.50 131 THR A O 1
ATOM 986 N N . ASN A 1 132 ? -0.410 -9.443 -8.960 1.00 96.88 132 ASN A N 1
ATOM 987 C CA . ASN A 1 132 ? 0.645 -10.320 -9.438 1.00 96.88 132 ASN A CA 1
ATOM 988 C C . ASN A 1 132 ? 1.040 -9.851 -10.843 1.00 96.88 132 ASN A C 1
ATOM 990 O O . ASN A 1 132 ? 0.414 -10.195 -11.851 1.00 96.88 132 ASN A O 1
ATOM 994 N N . ARG A 1 133 ? 2.046 -8.978 -10.893 1.00 95.00 133 ARG A N 1
ATOM 995 C CA . ARG A 1 133 ? 2.563 -8.409 -12.131 1.00 95.00 133 ARG A CA 1
ATOM 996 C C . ARG A 1 133 ? 3.549 -9.394 -12.729 1.00 95.00 133 ARG A C 1
ATOM 998 O O . ARG A 1 133 ? 4.594 -9.628 -12.142 1.00 95.00 133 ARG A O 1
ATOM 1005 N N . THR A 1 134 ? 3.260 -9.879 -13.928 1.00 94.50 134 THR A N 1
ATOM 1006 C CA . THR A 1 134 ? 4.157 -10.752 -14.697 1.00 94.50 134 THR A CA 1
ATOM 1007 C C . THR A 1 134 ? 4.574 -10.089 -16.011 1.00 94.50 134 THR A C 1
ATOM 1009 O O . THR A 1 134 ? 3.961 -9.108 -16.456 1.00 94.50 134 THR A O 1
ATOM 1012 N N . GLY A 1 135 ? 5.624 -10.623 -16.644 1.00 85.94 135 GLY A N 1
ATOM 1013 C CA . GLY A 1 135 ? 5.972 -10.305 -18.033 1.00 85.94 135 GLY A CA 1
ATOM 1014 C C . GLY A 1 135 ? 6.500 -8.884 -18.247 1.00 85.94 135 GLY A C 1
ATOM 1015 O O . GLY A 1 135 ? 6.117 -8.205 -19.200 1.00 85.94 135 GLY A O 1
ATOM 1016 N N . VAL A 1 136 ? 7.373 -8.411 -17.359 1.00 92.00 136 VAL A N 1
ATOM 1017 C CA . VAL A 1 136 ? 7.943 -7.058 -17.420 1.00 92.00 136 VAL A CA 1
ATOM 1018 C C . VAL A 1 136 ? 9.056 -7.015 -18.474 1.00 92.00 136 VAL A C 1
ATOM 1020 O O . VAL A 1 136 ? 10.159 -7.509 -18.266 1.00 92.00 136 VAL A O 1
ATOM 1023 N N . ASN A 1 137 ? 8.799 -6.405 -19.631 1.00 90.62 137 ASN A N 1
ATOM 1024 C CA . ASN A 1 137 ? 9.724 -6.359 -20.780 1.00 90.62 137 ASN A CA 1
ATOM 1025 C C . ASN A 1 137 ? 10.598 -5.088 -20.855 1.00 90.62 137 ASN A C 1
ATOM 1027 O O . ASN A 1 137 ? 11.577 -5.035 -21.604 1.00 90.62 137 ASN A O 1
ATOM 1031 N N . GLN A 1 138 ? 10.364 -4.117 -19.976 1.00 91.81 138 GLN A N 1
ATOM 1032 C CA . GLN A 1 138 ? 11.172 -2.908 -19.791 1.00 91.81 138 GLN A CA 1
ATOM 1033 C C . GLN A 1 138 ? 11.077 -2.425 -18.338 1.00 91.81 138 GLN A C 1
ATOM 1035 O O . GLN A 1 138 ? 10.436 -3.079 -17.527 1.00 91.81 138 GLN A O 1
ATOM 1040 N N . MET A 1 139 ? 11.706 -1.299 -17.996 1.00 95.38 139 MET A N 1
ATOM 1041 C CA . MET A 1 139 ? 11.438 -0.655 -16.708 1.00 95.38 139 MET A CA 1
ATOM 1042 C C . MET A 1 139 ? 9.963 -0.242 -16.648 1.00 95.38 139 MET A C 1
ATOM 1044 O O . MET A 1 139 ? 9.489 0.466 -17.537 1.00 95.38 139 MET A O 1
ATOM 1048 N N . VAL A 1 140 ? 9.257 -0.675 -15.610 1.00 96.25 140 VAL A N 1
ATOM 1049 C CA . VAL A 1 140 ? 7.841 -0.379 -15.387 1.00 96.25 140 VAL A CA 1
ATOM 1050 C C . VAL A 1 140 ? 7.684 0.338 -14.057 1.00 96.25 140 VAL A C 1
ATOM 1052 O O . VAL A 1 140 ? 8.374 0.023 -13.084 1.00 96.25 140 VAL A O 1
ATOM 1055 N N . VAL A 1 141 ? 6.777 1.309 -14.044 1.00 97.88 141 VAL A N 1
ATOM 1056 C CA . VAL A 1 141 ? 6.302 1.986 -12.843 1.00 97.88 141 VAL A CA 1
ATOM 1057 C C . VAL A 1 141 ? 4.789 1.856 -12.810 1.00 97.88 141 VAL A C 1
ATOM 1059 O O . VAL A 1 141 ? 4.126 2.282 -13.751 1.00 97.88 141 VAL A O 1
ATOM 1062 N N . ASP A 1 142 ? 4.268 1.261 -11.740 1.00 97.69 142 ASP A N 1
ATOM 1063 C CA . ASP A 1 142 ? 2.830 1.084 -11.530 1.00 97.69 142 ASP A CA 1
ATOM 1064 C C . ASP A 1 142 ? 2.402 1.819 -10.249 1.00 97.69 142 ASP A C 1
ATOM 1066 O O . ASP A 1 142 ? 3.155 1.857 -9.270 1.00 97.69 142 ASP A O 1
ATOM 1070 N N . SER A 1 143 ? 1.185 2.370 -10.259 1.00 98.31 143 SER A N 1
ATOM 1071 C CA . SER A 1 143 ? 0.559 3.064 -9.125 1.00 98.31 143 SER A CA 1
ATOM 1072 C C . SER A 1 143 ? -0.769 2.409 -8.758 1.00 98.31 143 SER A C 1
ATOM 1074 O O . SER A 1 143 ? -1.617 2.212 -9.629 1.00 98.31 143 SER A O 1
ATOM 1076 N N . TYR A 1 144 ? -0.980 2.135 -7.472 1.00 98.38 144 TYR A N 1
ATOM 1077 C CA . TYR A 1 144 ? -2.221 1.560 -6.949 1.00 98.38 144 TYR A CA 1
ATOM 1078 C C . TYR A 1 144 ? -2.841 2.512 -5.917 1.00 98.38 144 TYR A C 1
ATOM 1080 O O . TYR A 1 144 ? -2.190 2.773 -4.906 1.00 98.38 144 TYR A O 1
ATOM 1088 N N . PRO A 1 145 ? -4.059 3.044 -6.141 1.00 98.31 145 PRO A N 1
ATOM 1089 C CA . PRO A 1 145 ? -4.693 3.996 -5.226 1.00 98.31 145 PRO A CA 1
ATOM 1090 C C . PRO A 1 145 ? -4.974 3.365 -3.868 1.00 98.31 145 PRO A C 1
ATOM 1092 O O . PRO A 1 145 ? -5.348 2.195 -3.810 1.00 98.31 145 PRO A O 1
ATOM 1095 N N . ILE A 1 146 ? -4.824 4.146 -2.804 1.00 98.50 146 ILE A N 1
ATOM 1096 C CA . ILE A 1 146 ? -5.123 3.774 -1.423 1.00 98.50 146 ILE A CA 1
ATOM 1097 C C . ILE A 1 146 ? -6.368 4.541 -0.979 1.00 98.50 146 ILE A C 1
ATOM 1099 O O . ILE A 1 146 ? -6.416 5.764 -1.083 1.00 98.50 146 ILE A O 1
ATOM 1103 N N . ASN A 1 147 ? -7.353 3.830 -0.444 1.00 98.38 147 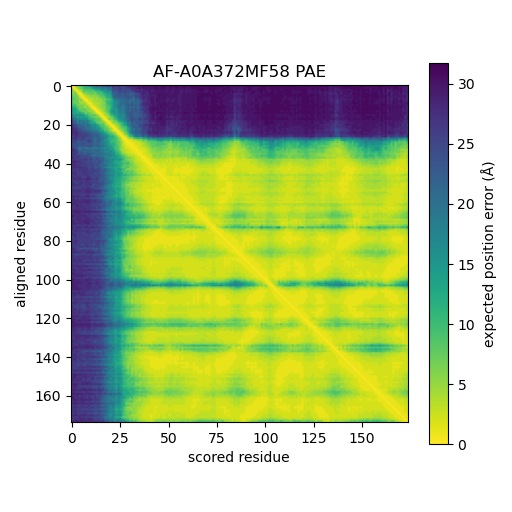ASN A N 1
ATOM 1104 C CA . ASN A 1 147 ? -8.513 4.395 0.238 1.00 98.38 147 ASN A CA 1
ATOM 1105 C C . ASN A 1 147 ? -8.683 3.724 1.598 1.00 98.38 147 ASN A C 1
ATOM 1107 O O . ASN A 1 147 ? -8.242 2.589 1.803 1.00 98.38 147 ASN A O 1
ATOM 1111 N N . VAL A 1 148 ? -9.359 4.405 2.513 1.00 98.06 148 VAL A N 1
ATOM 1112 C CA . VAL A 1 148 ? -9.643 3.903 3.857 1.00 98.06 148 VAL A CA 1
ATOM 1113 C C . VAL A 1 148 ? -11.092 4.167 4.223 1.00 98.06 148 VAL A C 1
ATOM 1115 O O . VAL A 1 148 ? -11.717 5.048 3.649 1.00 98.06 148 VAL A O 1
ATOM 1118 N N . GLN A 1 149 ? -11.624 3.376 5.147 1.00 98.12 149 GLN A N 1
ATOM 1119 C CA . GLN A 1 149 ? -12.949 3.588 5.712 1.00 98.12 149 GLN A CA 1
ATOM 1120 C C . GLN A 1 149 ? -12.988 3.076 7.145 1.00 98.12 149 GLN A C 1
ATOM 1122 O O . GLN A 1 149 ? -12.747 1.891 7.398 1.00 98.12 149 GLN A O 1
ATOM 1127 N N . LEU A 1 150 ? -13.324 3.962 8.077 1.00 97.12 150 LEU A N 1
ATOM 1128 C CA . LEU A 1 150 ? -13.448 3.638 9.492 1.00 97.12 150 LEU A CA 1
ATOM 1129 C C . LEU A 1 150 ? -14.729 2.838 9.761 1.00 97.12 150 LEU A C 1
ATOM 1131 O O . LEU A 1 150 ? -15.774 3.093 9.164 1.00 97.12 150 LEU A O 1
ATOM 1135 N N . ASN A 1 151 ? -14.705 1.908 10.720 1.00 96.38 151 ASN A N 1
ATOM 1136 C CA . ASN A 1 151 ? -15.951 1.353 11.238 1.00 96.38 151 ASN A CA 1
ATOM 1137 C C . ASN A 1 151 ? -16.672 2.414 12.085 1.00 96.38 151 ASN A C 1
ATOM 1139 O O . ASN A 1 151 ? -16.352 2.621 13.256 1.00 96.38 151 ASN A O 1
ATOM 1143 N N . ALA A 1 152 ? -17.676 3.066 11.495 1.00 93.44 152 ALA A N 1
ATOM 1144 C CA . ALA A 1 152 ? -18.410 4.159 12.129 1.00 93.44 152 ALA A CA 1
ATOM 1145 C C . ALA A 1 152 ? -19.079 3.766 13.460 1.00 93.44 152 ALA A C 1
ATOM 1147 O O . ALA A 1 152 ? -19.160 4.583 14.376 1.00 93.44 152 ALA A O 1
ATOM 1148 N N . THR A 1 153 ? -19.538 2.516 13.600 1.00 94.25 153 THR A N 1
ATOM 1149 C CA . THR A 1 153 ? -20.195 2.060 14.838 1.00 94.25 153 THR A CA 1
ATOM 1150 C C . THR A 1 153 ? -19.186 1.909 15.968 1.00 94.25 153 THR A C 1
ATOM 1152 O O . THR A 1 153 ? -19.434 2.359 17.084 1.00 94.25 153 THR A O 1
ATOM 1155 N N . GLU A 1 154 ? -18.042 1.285 15.702 1.00 95.25 154 GLU A N 1
ATOM 1156 C CA . GLU A 1 154 ? -16.988 1.126 16.706 1.00 95.25 154 GLU A CA 1
ATOM 1157 C C . GLU A 1 154 ? -16.377 2.477 17.082 1.00 95.25 154 GLU A C 1
ATOM 1159 O O . GLU A 1 154 ? -16.214 2.762 18.266 1.00 95.25 154 GLU A O 1
ATOM 1164 N N . ALA A 1 155 ? -16.144 3.347 16.096 1.00 93.12 155 ALA A N 1
ATOM 1165 C CA . ALA A 1 155 ? -15.645 4.699 16.318 1.00 93.12 155 ALA A CA 1
ATOM 1166 C C . ALA A 1 155 ? -16.597 5.550 17.174 1.00 93.12 155 ALA A C 1
ATOM 1168 O O . ALA A 1 155 ? -16.150 6.208 18.110 1.00 93.12 155 ALA A O 1
ATOM 1169 N N . ALA A 1 156 ? -17.909 5.496 16.920 1.00 93.50 156 ALA A N 1
ATOM 1170 C CA . ALA A 1 156 ? -18.901 6.234 17.708 1.00 93.50 156 ALA A CA 1
ATOM 1171 C C . ALA A 1 156 ? -18.997 5.761 19.172 1.00 93.50 156 ALA A C 1
ATOM 1173 O O . ALA A 1 156 ? -19.410 6.527 20.041 1.00 93.50 156 ALA A O 1
ATOM 1174 N N . ASN A 1 157 ? -18.624 4.508 19.450 1.00 92.62 157 ASN A N 1
ATOM 1175 C CA . ASN A 1 157 ? -18.605 3.938 20.799 1.00 92.62 157 ASN A CA 1
ATOM 1176 C C . ASN A 1 157 ? -17.240 4.069 21.496 1.00 92.62 157 ASN A C 1
ATOM 1178 O O . ASN A 1 157 ? -17.119 3.746 22.681 1.00 92.62 157 ASN A O 1
ATOM 1182 N N . ALA A 1 158 ? -16.209 4.509 20.778 1.00 93.25 158 ALA A N 1
ATOM 1183 C CA . ALA A 1 158 ? -14.864 4.638 21.304 1.00 93.25 158 ALA A CA 1
ATOM 1184 C C . ALA A 1 158 ? -14.746 5.845 22.248 1.00 93.25 158 ALA A C 1
ATOM 1186 O O . ALA A 1 158 ? -15.356 6.896 22.052 1.00 93.25 158 ALA A O 1
ATOM 1187 N N . THR A 1 159 ? -13.916 5.722 23.284 1.00 93.38 159 THR A N 1
ATOM 1188 C CA . THR A 1 159 ? -13.595 6.862 24.152 1.00 93.38 159 THR A CA 1
ATOM 1189 C C . THR A 1 159 ? -12.707 7.858 23.414 1.00 93.38 159 THR A C 1
ATOM 1191 O O . THR A 1 159 ? -11.833 7.439 22.652 1.00 93.38 159 THR A O 1
ATOM 1194 N N . GLN A 1 160 ? -12.861 9.152 23.704 1.00 91.88 160 GLN A N 1
ATOM 1195 C CA . GLN A 1 160 ? -12.025 10.209 23.133 1.00 91.88 160 GLN A CA 1
ATOM 1196 C C . GLN A 1 160 ? -10.537 9.964 23.433 1.00 91.88 160 GLN A C 1
ATOM 1198 O O . GLN A 1 160 ? -10.099 10.054 24.579 1.00 91.88 160 GLN A O 1
ATOM 1203 N N . ALA A 1 161 ? -9.771 9.648 22.392 1.00 93.38 161 ALA A N 1
ATOM 1204 C CA . ALA A 1 161 ? -8.331 9.421 22.421 1.00 93.38 161 ALA A CA 1
ATOM 1205 C C . ALA A 1 161 ? -7.798 9.380 20.980 1.00 93.38 161 ALA A C 1
ATOM 1207 O O . ALA A 1 161 ? -8.574 9.315 20.027 1.00 93.38 161 ALA A O 1
ATOM 1208 N N . THR A 1 162 ? -6.477 9.358 20.823 1.00 94.31 162 THR A N 1
ATOM 1209 C CA . THR A 1 162 ? -5.837 9.029 19.545 1.00 94.31 162 THR A CA 1
ATOM 1210 C C . THR A 1 162 ? -5.662 7.518 19.444 1.00 94.31 162 THR A C 1
ATOM 1212 O O . THR A 1 162 ? -5.083 6.904 20.341 1.00 94.31 162 THR A O 1
ATOM 1215 N N . TYR A 1 163 ? -6.138 6.931 18.348 1.00 96.94 163 TYR A N 1
ATOM 1216 C CA . TYR A 1 163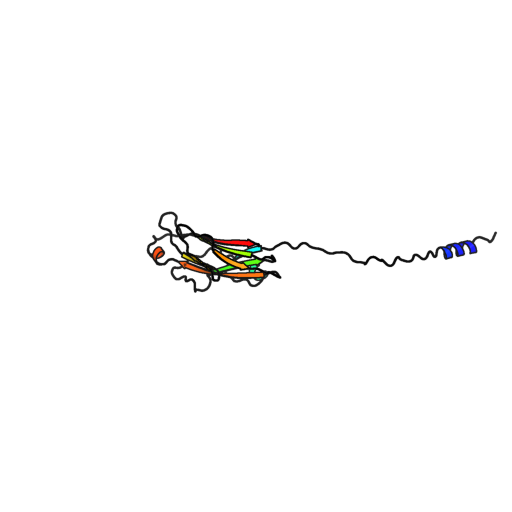 ? -5.941 5.520 18.028 1.00 96.94 163 TYR A CA 1
ATOM 1217 C C . TYR A 1 163 ? -5.029 5.423 16.813 1.00 96.94 163 TYR A C 1
ATOM 1219 O O . TYR A 1 163 ? -5.233 6.129 15.829 1.00 96.94 163 TYR A O 1
ATOM 1227 N N . THR A 1 164 ? -4.025 4.557 16.873 1.00 97.12 164 THR A N 1
ATOM 1228 C CA . THR A 1 164 ? -3.057 4.382 15.789 1.00 97.12 164 THR A CA 1
ATOM 1229 C C . THR A 1 164 ? -3.036 2.939 15.318 1.00 97.12 164 THR A C 1
ATOM 1231 O O . THR A 1 164 ? -3.265 2.002 16.083 1.00 97.12 164 THR A O 1
ATOM 1234 N N . GLY A 1 165 ? -2.774 2.761 14.030 1.00 96.19 165 GLY A N 1
ATOM 1235 C CA . GLY A 1 165 ? -2.589 1.466 13.394 1.00 96.19 165 GLY A CA 1
ATOM 1236 C C . GLY A 1 165 ? -1.585 1.595 12.260 1.00 96.19 165 GLY A C 1
ATOM 1237 O O . GLY A 1 165 ? -1.077 2.680 11.978 1.00 96.19 165 GLY A O 1
ATOM 1238 N N . THR A 1 166 ? -1.262 0.480 11.619 1.00 96.56 166 THR A N 1
ATOM 1239 C CA . THR A 1 166 ? -0.280 0.454 10.537 1.00 96.56 166 THR A CA 1
ATOM 1240 C C . THR A 1 166 ? -0.800 -0.381 9.383 1.00 96.56 166 THR A C 1
ATOM 1242 O O . THR A 1 166 ? -1.249 -1.514 9.573 1.00 96.56 166 THR A O 1
ATOM 1245 N N . VAL A 1 167 ? -0.701 0.181 8.181 1.00 97.56 167 VAL A N 1
ATOM 1246 C CA . VAL A 1 167 ? -0.915 -0.520 6.917 1.00 97.56 167 VAL A CA 1
ATOM 1247 C C . VAL A 1 167 ? 0.446 -0.973 6.404 1.00 97.56 167 VAL A C 1
ATOM 1249 O O . VAL A 1 167 ? 1.382 -0.184 6.304 1.00 97.56 167 VAL A O 1
ATOM 1252 N N . TYR A 1 168 ? 0.561 -2.254 6.084 1.00 96.88 168 TYR A N 1
ATOM 1253 C CA . TYR A 1 168 ? 1.761 -2.862 5.533 1.00 96.88 168 TYR A CA 1
ATOM 1254 C C . TYR A 1 168 ? 1.501 -3.256 4.089 1.00 96.88 168 TYR A C 1
ATOM 1256 O O . TYR A 1 168 ? 0.539 -3.971 3.790 1.00 96.88 168 TYR A O 1
ATOM 1264 N N . VAL A 1 169 ? 2.410 -2.837 3.216 1.00 97.56 169 VAL A N 1
ATOM 1265 C CA . VAL A 1 169 ? 2.475 -3.320 1.843 1.00 97.56 169 VAL A CA 1
ATOM 1266 C C . VAL A 1 169 ? 3.774 -4.087 1.666 1.00 97.56 169 VAL A C 1
ATOM 1268 O O . VAL A 1 169 ? 4.863 -3.563 1.892 1.00 97.56 169 VAL A O 1
ATOM 1271 N N . GLU A 1 170 ? 3.645 -5.352 1.299 1.00 96.25 170 GLU A N 1
ATOM 1272 C CA . GLU A 1 170 ? 4.747 -6.297 1.176 1.00 96.25 170 GLU A CA 1
ATOM 1273 C C . GLU A 1 170 ? 5.049 -6.505 -0.307 1.00 96.25 170 GLU A C 1
ATOM 1275 O O . GLU A 1 170 ? 4.146 -6.796 -1.092 1.00 96.25 170 GLU A O 1
ATOM 1280 N N . TYR A 1 171 ? 6.316 -6.352 -0.689 1.00 96.56 171 TYR A N 1
ATOM 1281 C CA . TYR A 1 171 ? 6.784 -6.539 -2.058 1.00 96.56 171 TYR A CA 1
ATOM 1282 C C . TYR A 1 171 ? 7.594 -7.831 -2.162 1.00 96.56 171 TYR A C 1
ATOM 1284 O O . TYR A 1 171 ? 8.557 -8.023 -1.417 1.00 96.56 171 TYR A O 1
ATOM 1292 N N . TYR A 1 172 ? 7.257 -8.672 -3.137 1.00 96.06 172 TYR A N 1
ATOM 1293 C CA . TYR A 1 172 ? 7.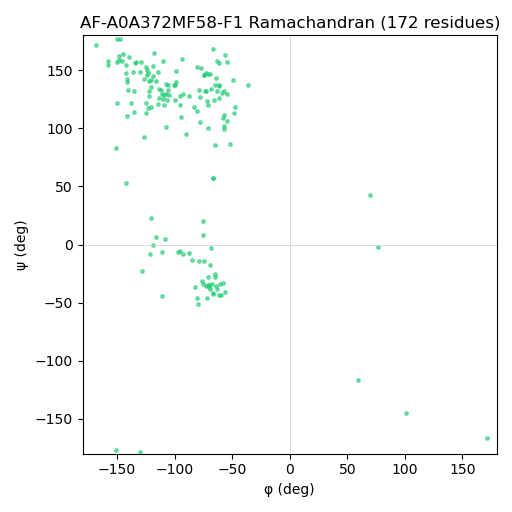999 -9.887 -3.457 1.00 96.06 172 TYR A CA 1
ATOM 1294 C C . TYR A 1 172 ? 8.399 -9.860 -4.930 1.00 96.06 172 TYR A C 1
ATOM 1296 O O . TYR A 1 172 ? 7.535 -9.927 -5.802 1.00 96.06 172 TYR A O 1
ATOM 1304 N N . ALA A 1 173 ? 9.700 -9.762 -5.207 1.00 93.25 173 ALA A N 1
ATOM 1305 C CA . ALA A 1 173 ? 10.219 -10.014 -6.548 1.00 93.25 173 ALA A CA 1
ATOM 1306 C C . ALA A 1 173 ? 9.985 -11.489 -6.902 1.00 93.25 173 ALA A C 1
ATOM 1308 O O . ALA A 1 173 ? 10.186 -12.351 -6.042 1.00 93.25 173 ALA A O 1
ATOM 1309 N N . GLN A 1 174 ? 9.541 -11.750 -8.131 1.00 87.44 174 GLN A N 1
ATOM 1310 C CA . GLN A 1 174 ? 9.422 -13.110 -8.664 1.00 87.44 174 GLN A CA 1
ATOM 1311 C C . GLN A 1 174 ? 10.724 -13.588 -9.295 1.00 87.44 174 GLN A C 1
ATOM 1313 O O . GLN A 1 174 ? 11.506 -12.713 -9.735 1.00 87.44 174 GLN A O 1
#

Secondary structure (DSSP, 8-state):
---SSHHHHHHHHHT---------SS-S-------PPP-EEEEEESS---SHHHHHHPPB-------TT--TTSSPSEEEEEEE--SS-EEEEEEEPPBB-SSS--B-EEEEETTEEEE--SSPPPPEEEEEE----S-EEEEEEEEEEE-HHHHHHS-SS--B--EEEEEEE-

Solvent-accessible surface area (backbone atoms only — not comparable to full-atom values): 10451 Å² total; per-residue (Å²): 144,90,74,76,60,69,58,54,54,51,53,60,59,64,63,63,64,79,73,68,73,75,69,71,92,58,71,102,70,81,92,84,85,84,86,86,79,81,42,82,48,75,47,51,14,58,50,81,28,76,38,77,62,45,52,69,70,43,50,71,51,87,79,82,86,85,49,92,82,42,40,80,81,51,83,56,77,18,18,46,35,39,40,35,48,35,48,60,21,34,37,37,31,39,44,51,49,41,26,36,64,88,81,65,84,62,32,42,35,35,41,29,40,62,93,34,73,48,69,31,46,98,72,62,71,78,67,42,73,57,47,78,48,63,74,37,88,50,80,46,38,48,57,30,45,27,27,41,29,58,40,62,70,53,54,73,70,49,76,98,72,76,61,52,59,52,79,47,77,47,81,40,78,91

pLDDT: mean 88.26, std 15.72, range [48.0, 98.62]

Mean predicted aligned error: 9.74 Å

Nearest PDB structures (foldseek):
  2uy6-assembly1_C  TM=3.950E-01  e=2.428E-02  Escherichia coli
  2wmp-assembly1_B  TM=4.246E-01  e=6.301E-02  Escherichia coli
  2ls6-assembly1_A  TM=2.362E-01  e=3.256E-01  Clostridium perfringens ATCC 13124
  9fmt-assembly1_C  TM=3.584E-01  e=1.682E+00  Escherichia coli
  7ehg-assembly5_E  TM=2.043E-01  e=5.530E-01  Microbacterium sp. XT11

Organism: NCBI:txid2293840